Protein AF-A0A821QUY2-F1 (afdb_monomer_lite)

Radius of gyration: 24.56 Å; chains: 1; bounding box: 43×36×62 Å

Foldseek 3Di:
DDLVPDDAPDDDPLCDSVRSPSDDDPPDRVVVVVVPDDDDDDDVDDDDDPDCPDLVNDWAKFWWDQDPNDTDTDPDRDDVVSVVVPTDTDTDNDPPDDDD

Structure (mmCIF, N/CA/C/O backbone):
data_AF-A0A821QUY2-F1
#
_entry.id   AF-A0A821QUY2-F1
#
loop_
_atom_site.group_PDB
_atom_site.id
_atom_site.type_symbol
_atom_site.label_atom_id
_atom_site.label_alt_id
_atom_site.label_comp_id
_atom_site.label_asym_id
_atom_site.label_entity_id
_atom_site.label_seq_id
_atom_site.pdbx_PDB_ins_code
_atom_site.Cartn_x
_atom_site.Cartn_y
_atom_site.Cartn_z
_atom_site.occupancy
_atom_site.B_iso_or_equiv
_atom_site.auth_seq_id
_atom_site.auth_comp_id
_atom_site.auth_asym_i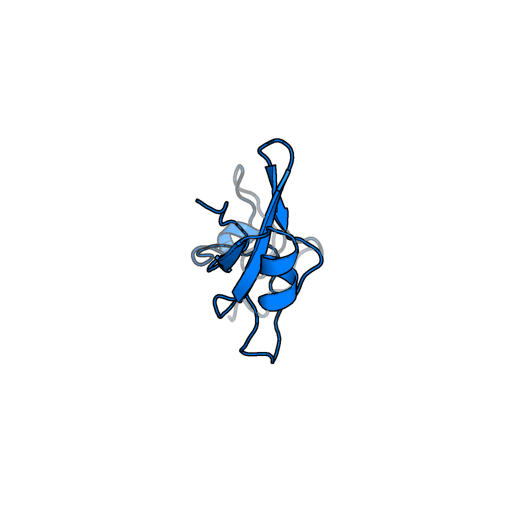d
_atom_site.auth_atom_id
_atom_site.pdbx_PDB_model_num
ATOM 1 N N . LEU A 1 1 ? 17.453 -19.224 -38.499 1.00 53.47 1 LEU A N 1
ATOM 2 C CA . LEU A 1 1 ? 18.477 -18.688 -37.577 1.00 53.47 1 LEU A CA 1
ATOM 3 C C . LEU A 1 1 ? 17.738 -18.145 -36.357 1.00 53.47 1 LEU A C 1
ATOM 5 O O . LEU A 1 1 ? 16.976 -17.203 -36.521 1.00 53.47 1 LEU A O 1
ATOM 9 N N . PHE A 1 2 ? 17.844 -18.794 -35.193 1.00 58.16 2 PHE A N 1
ATOM 10 C CA . PHE A 1 2 ? 17.226 -18.303 -33.954 1.00 58.16 2 PHE A CA 1
ATOM 11 C C . PHE A 1 2 ? 18.021 -17.084 -33.469 1.00 58.16 2 PHE A C 1
ATOM 13 O O . PHE A 1 2 ? 19.240 -17.160 -33.340 1.00 58.16 2 PHE A O 1
ATOM 20 N N . THR A 1 3 ? 17.352 -15.968 -33.186 1.00 58.50 3 THR A N 1
ATOM 21 C CA . THR A 1 3 ? 17.979 -14.756 -32.621 1.00 58.50 3 THR A CA 1
ATOM 22 C C . THR A 1 3 ? 18.658 -15.024 -31.274 1.00 58.50 3 THR A C 1
ATOM 24 O O . THR A 1 3 ? 19.591 -14.322 -30.903 1.00 58.50 3 THR A O 1
ATOM 27 N N . ALA A 1 4 ? 18.264 -16.095 -30.577 1.00 60.81 4 ALA A N 1
ATOM 28 C CA . ALA A 1 4 ? 18.845 -16.520 -29.306 1.00 60.81 4 ALA A CA 1
ATOM 29 C C . ALA A 1 4 ? 20.359 -16.840 -29.358 1.00 60.81 4 ALA A C 1
ATOM 31 O O . ALA A 1 4 ? 21.032 -16.690 -28.338 1.00 60.81 4 ALA A O 1
ATOM 32 N N . ASP A 1 5 ? 20.892 -17.230 -30.523 1.00 68.81 5 ASP A N 1
ATOM 33 C CA . ASP A 1 5 ? 22.286 -17.684 -30.702 1.00 68.81 5 ASP A CA 1
ATOM 34 C C . ASP A 1 5 ? 23.227 -16.577 -31.234 1.00 68.81 5 ASP A C 1
ATOM 36 O O . ASP A 1 5 ? 24.355 -16.824 -31.652 1.00 68.81 5 ASP A O 1
ATOM 40 N N . GLN A 1 6 ? 22.770 -15.321 -31.269 1.00 71.12 6 GLN A N 1
ATOM 41 C CA . GLN A 1 6 ? 23.593 -14.202 -31.733 1.00 71.12 6 GLN A CA 1
ATOM 42 C C . GLN A 1 6 ? 24.690 -13.860 -30.706 1.00 71.12 6 GLN A C 1
ATOM 44 O O . GLN A 1 6 ? 24.396 -13.452 -29.583 1.00 71.12 6 GLN A O 1
ATOM 49 N N . ASN A 1 7 ? 25.962 -13.972 -31.108 1.00 81.75 7 ASN A N 1
ATOM 50 C CA . ASN A 1 7 ? 27.109 -13.496 -30.318 1.00 81.75 7 ASN A CA 1
ATOM 51 C C . ASN A 1 7 ? 27.090 -11.974 -30.209 1.00 81.75 7 ASN A C 1
ATOM 53 O O . ASN A 1 7 ? 27.133 -11.337 -31.243 1.00 81.75 7 ASN A O 1
ATOM 57 N N . LEU A 1 8 ? 27.086 -11.378 -29.020 1.00 81.31 8 LEU A N 1
ATOM 58 C CA . LEU A 1 8 ? 27.074 -9.915 -28.851 1.00 81.31 8 LEU A CA 1
ATOM 59 C C . LEU A 1 8 ? 28.433 -9.278 -29.218 1.00 81.31 8 LEU A C 1
ATOM 61 O O . LEU A 1 8 ? 29.472 -9.908 -29.032 1.00 81.31 8 LEU A O 1
ATOM 65 N N . GLN A 1 9 ? 28.447 -8.037 -29.731 1.00 82.69 9 GLN A N 1
ATOM 66 C CA . GLN A 1 9 ? 29.693 -7.299 -30.040 1.00 82.69 9 GLN A CA 1
ATOM 67 C C . GLN A 1 9 ? 30.256 -6.512 -28.843 1.00 82.69 9 GLN A C 1
ATOM 69 O O . GLN A 1 9 ? 31.258 -5.811 -28.977 1.00 82.69 9 GLN A O 1
ATOM 74 N N . GLY A 1 10 ? 29.655 -6.661 -27.662 1.00 80.38 10 GLY A N 1
ATOM 75 C CA . GLY A 1 10 ? 30.148 -6.090 -26.417 1.00 80.38 10 GLY A CA 1
ATOM 76 C C . GLY A 1 10 ? 29.367 -6.585 -25.199 1.00 80.38 10 GLY A C 1
ATOM 77 O O . GLY A 1 10 ? 28.447 -7.391 -25.324 1.00 80.38 10 GLY A O 1
ATOM 78 N N . ASN A 1 11 ? 29.757 -6.094 -24.018 1.00 73.88 11 ASN A N 1
ATOM 79 C CA . ASN A 1 11 ? 29.283 -6.593 -22.716 1.00 73.88 11 ASN A CA 1
ATOM 80 C C . ASN A 1 11 ? 28.414 -5.588 -21.933 1.00 73.88 11 ASN A C 1
ATOM 82 O O . ASN A 1 11 ? 28.150 -5.796 -20.751 1.00 73.88 11 ASN A O 1
ATOM 86 N N . THR A 1 12 ? 28.009 -4.478 -22.545 1.00 68.62 12 THR A N 1
ATOM 87 C CA . THR A 1 12 ? 27.096 -3.498 -21.933 1.00 68.62 12 THR A CA 1
ATOM 88 C C . THR A 1 12 ? 25.645 -3.752 -22.356 1.00 68.62 12 THR A C 1
ATOM 90 O O . THR A 1 12 ? 25.391 -4.464 -23.324 1.00 68.62 12 THR A O 1
ATOM 93 N N . ALA A 1 13 ? 24.683 -3.176 -21.628 1.00 62.53 13 ALA A N 1
ATOM 94 C CA . ALA A 1 13 ? 23.249 -3.447 -21.810 1.00 62.53 13 ALA A CA 1
ATOM 95 C C . ALA A 1 13 ? 22.691 -3.070 -23.200 1.00 62.53 13 ALA A C 1
ATOM 97 O O . ALA A 1 13 ? 21.721 -3.674 -23.649 1.00 62.53 13 ALA A O 1
ATOM 98 N N . ILE A 1 14 ? 23.375 -2.174 -23.920 1.00 65.12 14 ILE A N 1
ATOM 99 C CA . ILE A 1 14 ? 22.996 -1.737 -25.271 1.00 65.12 14 ILE A CA 1
ATOM 100 C C . ILE A 1 14 ? 23.111 -2.845 -26.327 1.00 65.12 14 ILE A C 1
ATOM 102 O O . ILE A 1 14 ? 22.528 -2.720 -27.398 1.00 65.12 14 ILE A O 1
ATOM 106 N N . TYR A 1 15 ? 23.876 -3.909 -26.060 1.00 74.25 15 TYR A N 1
ATOM 107 C CA . TYR A 1 15 ? 24.031 -5.031 -26.983 1.00 74.25 15 TYR A CA 1
ATOM 108 C C . TYR A 1 15 ? 22.985 -6.098 -26.654 1.00 74.25 15 TYR A C 1
ATOM 110 O O . TYR A 1 15 ? 23.144 -6.868 -25.704 1.00 74.25 15 TYR A O 1
ATOM 118 N N . THR A 1 16 ? 21.920 -6.178 -27.451 1.00 71.56 16 THR A N 1
ATOM 119 C CA . THR A 1 16 ? 20.881 -7.205 -27.289 1.00 71.56 16 THR A CA 1
ATOM 120 C C . THR A 1 16 ? 21.001 -8.276 -28.370 1.00 71.56 16 THR A C 1
ATOM 122 O O . THR A 1 16 ? 21.694 -8.133 -29.374 1.00 71.56 16 THR A O 1
ATOM 125 N N . ARG A 1 17 ? 20.317 -9.409 -28.189 1.00 74.00 17 ARG A N 1
ATOM 126 C CA . ARG A 1 17 ? 20.277 -10.473 -29.211 1.00 74.00 17 ARG A CA 1
ATOM 127 C C . ARG A 1 17 ? 19.454 -10.091 -30.445 1.00 74.00 17 ARG A C 1
ATOM 129 O O . ARG A 1 17 ? 19.530 -10.779 -31.462 1.00 74.00 17 ARG A O 1
ATOM 136 N N . GLN A 1 18 ? 18.671 -9.018 -30.344 1.00 70.00 18 GLN A N 1
ATOM 137 C CA . GLN A 1 18 ? 17.953 -8.417 -31.464 1.00 70.00 18 GLN A CA 1
ATOM 138 C C . GLN A 1 18 ? 18.794 -7.326 -32.143 1.00 70.00 18 GLN A C 1
ATOM 140 O O . GLN A 1 18 ? 18.708 -7.178 -33.359 1.00 70.00 18 GLN A O 1
ATOM 145 N N . ASP A 1 19 ? 19.664 -6.640 -31.391 1.00 74.62 19 ASP A N 1
ATOM 146 C CA . ASP A 1 19 ? 20.641 -5.679 -31.906 1.00 74.62 19 ASP A CA 1
ATOM 147 C C . ASP A 1 19 ? 22.046 -5.934 -31.340 1.00 74.62 19 ASP A C 1
ATOM 149 O O . ASP A 1 19 ? 22.492 -5.356 -30.345 1.00 74.62 19 ASP A O 1
ATOM 153 N N . ARG A 1 20 ? 22.771 -6.815 -32.032 1.00 77.69 20 ARG A N 1
ATOM 154 C CA . ARG A 1 20 ? 24.139 -7.199 -31.680 1.00 77.69 20 ARG A CA 1
ATOM 155 C C . ARG A 1 20 ? 25.125 -6.025 -31.705 1.00 77.69 20 ARG A C 1
ATOM 157 O O . ARG A 1 20 ? 26.149 -6.122 -31.030 1.00 77.69 20 ARG A O 1
ATOM 164 N N . ALA A 1 21 ? 24.873 -4.995 -32.515 1.00 78.81 21 ALA A N 1
ATOM 165 C CA . ALA A 1 21 ? 25.783 -3.867 -32.716 1.00 78.81 21 ALA A CA 1
ATOM 166 C C . ALA A 1 21 ? 25.506 -2.702 -31.750 1.00 78.81 21 ALA A C 1
ATOM 168 O O . ALA A 1 21 ? 26.323 -1.787 -31.662 1.00 78.81 21 ALA A O 1
ATOM 169 N N . GLY A 1 22 ? 24.388 -2.749 -31.015 1.00 72.56 22 GLY A N 1
ATOM 170 C CA . GLY A 1 22 ? 23.991 -1.717 -30.057 1.00 72.56 22 GLY A CA 1
ATOM 171 C C . GLY A 1 22 ? 23.765 -0.360 -30.719 1.00 72.56 22 GLY A C 1
ATOM 172 O O . GLY A 1 22 ? 24.215 0.673 -30.219 1.00 72.56 22 GLY A O 1
ATOM 173 N N . THR A 1 23 ? 23.118 -0.364 -31.885 1.00 75.75 23 THR A N 1
ATOM 174 C CA . THR A 1 23 ? 22.913 0.829 -32.704 1.00 75.75 23 THR A CA 1
ATOM 175 C C . THR A 1 23 ? 21.812 1.692 -32.098 1.00 75.75 23 THR A C 1
ATOM 177 O O . THR A 1 23 ? 20.660 1.281 -31.992 1.00 75.75 23 THR A O 1
ATOM 180 N N . LYS A 1 24 ? 22.148 2.930 -31.725 1.00 65.94 24 LYS A N 1
ATOM 181 C CA . LYS A 1 24 ? 21.181 3.878 -31.162 1.00 65.94 24 LYS A CA 1
ATOM 182 C C . LYS A 1 24 ? 20.618 4.799 -32.242 1.00 65.94 24 LYS A C 1
ATOM 184 O O . LYS A 1 24 ? 21.368 5.553 -32.862 1.00 65.94 24 LYS A O 1
ATOM 189 N N . TYR A 1 25 ? 19.297 4.806 -32.405 1.00 67.69 25 TYR A N 1
ATOM 190 C CA . TYR A 1 25 ? 18.599 5.773 -33.249 1.00 67.69 25 TYR A CA 1
ATOM 191 C C . TYR A 1 25 ? 17.874 6.800 -32.364 1.00 67.69 25 TYR A C 1
ATOM 193 O O . TYR A 1 25 ? 16.867 6.512 -31.726 1.00 67.69 25 TYR A O 1
ATOM 201 N N . GLY A 1 26 ? 18.411 8.022 -32.290 1.00 69.38 26 GLY A N 1
ATOM 202 C CA . GLY A 1 26 ? 17.801 9.118 -31.527 1.00 69.38 26 GLY A CA 1
ATOM 203 C C . GLY A 1 26 ? 17.857 8.931 -30.003 1.00 69.38 26 GLY A C 1
ATOM 204 O O . GLY A 1 26 ? 18.921 8.668 -29.441 1.00 69.38 26 GLY A O 1
ATOM 205 N N . TYR A 1 27 ? 16.720 9.125 -29.327 1.00 58.81 27 TYR A N 1
ATOM 206 C CA . TYR A 1 27 ? 16.584 9.006 -27.866 1.00 58.81 27 TYR A CA 1
ATOM 207 C C . TYR A 1 27 ? 16.147 7.617 -27.394 1.00 58.81 27 TYR A C 1
ATOM 209 O O . TYR A 1 27 ? 16.022 7.408 -26.193 1.00 58.81 27 TYR A O 1
ATOM 217 N N . GLU A 1 28 ? 15.933 6.677 -28.310 1.00 55.41 28 GLU A N 1
ATOM 218 C CA . GLU A 1 28 ? 15.446 5.343 -27.977 1.00 55.41 28 GLU A CA 1
ATOM 219 C C . GLU A 1 28 ? 16.536 4.547 -27.239 1.00 55.41 28 GLU A C 1
ATOM 221 O O . GLU A 1 28 ? 17.679 4.455 -27.701 1.00 55.41 28 GLU A O 1
ATOM 226 N N . CYS A 1 29 ? 16.202 4.017 -26.061 1.00 58.62 29 CYS A N 1
ATOM 227 C CA . CYS A 1 29 ? 16.988 2.987 -25.391 1.00 58.62 29 CYS A CA 1
ATOM 228 C C . CYS A 1 29 ? 16.640 1.640 -26.051 1.00 58.62 29 CYS A C 1
ATOM 230 O O . CYS A 1 29 ? 15.474 1.244 -25.997 1.00 58.62 29 CYS A O 1
ATOM 232 N N . PRO A 1 30 ? 17.595 0.930 -26.684 1.00 57.12 30 PRO A N 1
ATOM 233 C CA . PRO A 1 30 ? 17.342 -0.360 -27.339 1.00 57.12 30 PRO A CA 1
ATOM 234 C C . PRO A 1 30 ? 16.669 -1.391 -26.424 1.00 57.12 30 PRO A C 1
ATOM 236 O O . PRO A 1 30 ? 15.889 -2.221 -26.888 1.00 57.12 30 PRO A O 1
ATOM 239 N N . GLU A 1 31 ? 16.934 -1.301 -25.120 1.00 56.41 31 GLU A N 1
ATOM 240 C CA . GLU A 1 31 ? 16.288 -2.092 -24.082 1.00 56.41 31 GLU A CA 1
ATOM 241 C C . GLU A 1 31 ? 14.766 -1.881 -24.086 1.00 56.41 31 GLU A C 1
ATOM 243 O O . GLU A 1 31 ? 14.013 -2.848 -24.067 1.00 56.41 31 GLU A O 1
ATOM 248 N N . GLU A 1 32 ? 14.283 -0.644 -24.196 1.00 56.00 32 GLU A N 1
ATOM 249 C CA . GLU A 1 32 ? 12.846 -0.343 -24.168 1.00 56.00 32 GLU A CA 1
ATOM 250 C C . GLU A 1 32 ? 12.106 -0.843 -25.417 1.00 56.00 32 GLU A C 1
ATOM 252 O O . GLU A 1 32 ? 10.933 -1.207 -25.321 1.00 56.00 32 GLU A O 1
ATOM 257 N N . ARG A 1 33 ? 12.789 -0.948 -26.566 1.00 60.50 33 ARG A N 1
ATOM 258 C CA . ARG A 1 33 ? 12.224 -1.518 -27.801 1.00 60.50 33 ARG A CA 1
ATOM 259 C C . ARG A 1 33 ? 11.953 -3.015 -27.667 1.00 60.50 33 ARG A C 1
ATOM 261 O O . ARG A 1 33 ? 10.902 -3.491 -28.095 1.00 60.50 33 ARG A O 1
ATOM 268 N N . ASP A 1 34 ? 12.893 -3.753 -27.075 1.00 58.97 34 ASP A N 1
ATOM 269 C CA . ASP A 1 34 ? 12.782 -5.206 -26.891 1.00 58.97 34 ASP A CA 1
ATOM 270 C C . ASP A 1 34 ? 11.775 -5.575 -25.774 1.00 58.97 34 ASP A C 1
ATOM 272 O O . ASP A 1 34 ? 11.273 -6.701 -25.756 1.00 58.97 34 ASP A O 1
ATOM 276 N N . TYR A 1 35 ? 11.437 -4.631 -24.880 1.00 56.22 35 TYR A N 1
ATOM 277 C CA . TYR A 1 35 ? 10.457 -4.799 -23.791 1.00 56.22 35 TYR A CA 1
ATOM 278 C C . TYR A 1 35 ? 9.064 -4.179 -24.065 1.00 56.22 35 TYR A C 1
ATOM 280 O O . TYR A 1 35 ? 8.199 -4.186 -23.183 1.00 56.22 35 TYR A O 1
ATOM 288 N N . TRP A 1 36 ? 8.792 -3.687 -25.278 1.00 40.12 36 TRP A N 1
ATOM 289 C CA . TRP A 1 36 ? 7.489 -3.121 -25.663 1.00 40.12 36 TRP A CA 1
ATOM 290 C C . TRP A 1 36 ? 6.558 -4.187 -26.293 1.00 40.12 36 TRP A C 1
ATOM 292 O O . TRP A 1 36 ? 7.023 -4.898 -27.185 1.00 40.12 36 TRP A O 1
ATOM 302 N N . PRO A 1 37 ? 5.254 -4.329 -25.929 1.00 53.03 37 PRO A N 1
ATOM 303 C CA . PRO A 1 37 ? 4.410 -3.480 -25.081 1.00 53.03 37 PRO A CA 1
ATOM 304 C C . PRO A 1 37 ? 3.648 -4.273 -23.989 1.00 53.03 37 PRO A C 1
ATOM 306 O O . PRO A 1 37 ? 2.487 -4.602 -24.192 1.00 53.03 37 PRO A O 1
ATOM 309 N N . TYR A 1 38 ? 4.227 -4.587 -22.825 1.00 45.03 38 TYR A N 1
ATOM 310 C CA . TYR A 1 38 ? 3.445 -5.130 -21.691 1.00 45.03 38 TYR A CA 1
ATOM 311 C C . TYR A 1 38 ? 4.117 -4.842 -20.342 1.00 45.03 38 TYR A C 1
ATOM 313 O O . TYR A 1 38 ? 4.710 -5.724 -19.728 1.00 45.03 38 TYR A O 1
ATOM 321 N N . ILE A 1 39 ? 3.972 -3.620 -19.826 1.00 55.19 39 ILE A N 1
ATOM 322 C CA . ILE A 1 39 ? 4.078 -3.402 -18.376 1.00 55.19 39 ILE A CA 1
ATOM 323 C C . ILE A 1 39 ? 2.935 -2.486 -17.926 1.00 55.19 39 ILE A C 1
ATOM 325 O O . ILE A 1 39 ? 3.082 -1.285 -17.728 1.00 55.19 39 ILE A O 1
ATOM 329 N N . SER A 1 40 ? 1.751 -3.086 -17.829 1.00 48.44 40 SER A N 1
ATOM 330 C CA . SER A 1 40 ? 0.600 -2.553 -17.100 1.00 48.44 40 SER A CA 1
ATOM 331 C C . SER A 1 40 ? 0.703 -2.985 -15.635 1.00 48.44 40 SER A C 1
ATOM 333 O O . SER A 1 40 ? 0.971 -4.160 -15.392 1.00 48.44 40 SER A O 1
ATOM 335 N N . PRO A 1 41 ? 0.313 -2.127 -14.682 1.00 51.09 41 PRO A N 1
ATOM 336 C CA . PRO A 1 41 ? 1.140 -1.049 -14.137 1.00 51.09 41 PRO A CA 1
ATOM 337 C C . PRO A 1 41 ? 2.378 -1.606 -13.404 1.00 51.09 41 PRO A C 1
ATOM 339 O O . PRO A 1 41 ? 2.307 -2.634 -12.732 1.00 51.09 41 PRO A O 1
ATOM 342 N N . TRP A 1 42 ? 3.522 -0.937 -13.514 1.00 53.47 42 TRP A N 1
ATOM 343 C CA . TRP A 1 42 ? 4.730 -1.325 -12.780 1.00 53.47 42 TRP A CA 1
ATOM 344 C C . TRP A 1 42 ? 4.491 -1.188 -11.269 1.00 53.47 42 TRP A C 1
ATOM 346 O O . TRP A 1 42 ? 4.065 -0.139 -10.788 1.00 53.47 42 TRP A O 1
ATOM 356 N N . ALA A 1 43 ? 4.775 -2.257 -10.527 1.00 54.56 43 ALA A N 1
ATOM 357 C CA . ALA A 1 43 ? 5.058 -2.185 -9.103 1.00 54.56 43 ALA A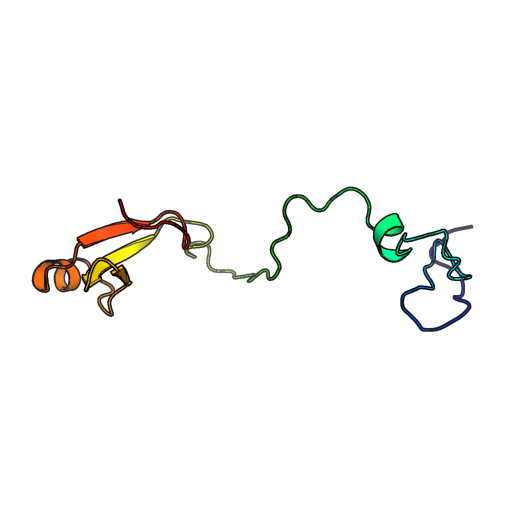 CA 1
ATOM 358 C C . ALA A 1 43 ? 6.581 -2.238 -8.967 1.00 54.56 43 ALA A C 1
ATOM 360 O O . ALA A 1 43 ? 7.181 -3.258 -9.302 1.00 54.56 43 ALA A O 1
ATOM 361 N N . ASP A 1 44 ? 7.199 -1.151 -8.503 1.00 51.88 44 ASP A N 1
ATOM 362 C CA . ASP A 1 44 ? 8.664 -1.020 -8.436 1.00 51.88 44 ASP A CA 1
ATOM 363 C C . ASP A 1 44 ? 9.327 -2.145 -7.618 1.00 51.88 44 ASP A C 1
ATOM 365 O O . ASP A 1 44 ? 10.487 -2.493 -7.836 1.00 51.88 44 ASP A O 1
ATOM 369 N N . ILE A 1 45 ? 8.581 -2.741 -6.678 1.00 63.00 45 ILE A N 1
ATOM 370 C CA . ILE A 1 45 ? 8.995 -3.866 -5.837 1.00 63.00 45 ILE A CA 1
ATOM 371 C C . ILE A 1 45 ? 7.805 -4.818 -5.646 1.00 63.00 45 ILE A C 1
ATOM 373 O O . ILE A 1 45 ? 6.728 -4.403 -5.218 1.00 63.00 45 ILE A O 1
ATOM 377 N N . ALA A 1 46 ? 8.017 -6.115 -5.887 1.00 66.69 46 ALA A N 1
ATOM 378 C CA . ALA A 1 46 ? 7.052 -7.170 -5.579 1.00 66.69 46 ALA A CA 1
ATOM 379 C C . ALA A 1 46 ? 7.515 -7.998 -4.370 1.00 66.69 46 ALA A C 1
ATOM 381 O O . ALA A 1 46 ? 8.571 -8.628 -4.396 1.00 66.69 46 ALA A O 1
ATOM 382 N N . MET A 1 47 ? 6.702 -8.035 -3.310 1.00 66.06 47 MET A N 1
ATOM 383 C CA . MET A 1 47 ? 6.923 -8.914 -2.157 1.00 66.06 47 MET A CA 1
ATOM 384 C C . MET A 1 47 ? 6.085 -10.186 -2.306 1.00 66.06 47 MET A C 1
ATOM 386 O O . MET A 1 47 ? 4.894 -10.201 -1.988 1.00 66.06 47 MET A O 1
ATOM 390 N N . LEU A 1 48 ? 6.707 -11.260 -2.796 1.00 75.50 48 LEU A N 1
ATOM 391 C CA . LEU A 1 48 ? 6.058 -12.563 -2.938 1.00 75.50 48 LEU A CA 1
ATOM 392 C C . LEU A 1 48 ? 6.042 -13.286 -1.588 1.00 75.50 48 LEU A C 1
ATOM 394 O O . LEU A 1 48 ? 7.083 -13.552 -0.992 1.00 75.50 48 LEU A O 1
ATOM 398 N N . THR A 1 49 ? 4.848 -13.610 -1.100 1.00 75.69 49 THR A N 1
ATOM 399 C CA . THR A 1 49 ? 4.657 -14.342 0.155 1.00 75.69 49 THR A CA 1
ATOM 400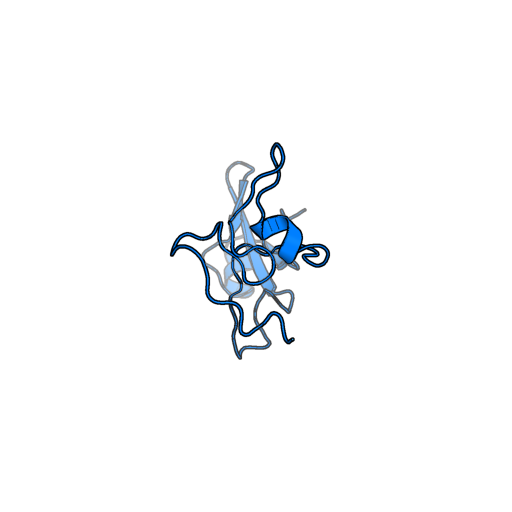 C C . THR A 1 49 ? 3.651 -15.468 -0.040 1.00 75.69 49 THR A C 1
ATOM 402 O O . THR A 1 49 ? 2.676 -15.320 -0.773 1.00 75.69 49 THR A O 1
ATOM 405 N N . SER A 1 50 ? 3.860 -16.593 0.644 1.00 84.75 50 SER A N 1
ATOM 406 C CA . SER A 1 50 ? 2.877 -17.681 0.722 1.00 84.75 50 SER A CA 1
ATOM 407 C C . SER A 1 50 ? 1.663 -17.317 1.586 1.00 84.75 50 SER A C 1
ATOM 409 O O . SER A 1 50 ? 0.659 -18.029 1.585 1.00 84.75 50 SER A O 1
ATOM 411 N N . ASN A 1 51 ? 1.728 -16.210 2.333 1.00 78.81 51 ASN A N 1
ATOM 412 C CA . ASN A 1 51 ? 0.640 -15.763 3.186 1.00 78.81 51 ASN A CA 1
ATOM 413 C C . ASN A 1 51 ? -0.467 -15.072 2.371 1.00 78.81 51 ASN A C 1
ATOM 415 O O . ASN A 1 51 ? -0.386 -13.891 2.034 1.00 78.81 51 ASN A O 1
ATOM 419 N N . THR A 1 52 ? -1.561 -15.796 2.139 1.00 77.12 52 THR A N 1
ATOM 420 C CA . THR A 1 52 ? -2.751 -15.318 1.410 1.00 77.12 52 THR A CA 1
ATOM 421 C C . THR A 1 52 ? -3.628 -14.340 2.205 1.00 77.12 52 THR A C 1
ATOM 423 O O . THR A 1 52 ? -4.701 -13.948 1.741 1.00 77.12 52 THR A O 1
ATOM 426 N N . LYS A 1 53 ? -3.238 -13.990 3.437 1.00 80.12 53 LYS A N 1
ATOM 427 C CA . LYS A 1 53 ? -3.927 -13.021 4.305 1.00 80.12 53 LYS A CA 1
ATOM 428 C C . LYS A 1 53 ? -3.130 -11.721 4.464 1.00 80.12 53 LYS A C 1
ATOM 430 O O . LYS A 1 53 ? -3.316 -11.005 5.444 1.00 80.12 53 LYS A O 1
ATOM 435 N N . SER A 1 54 ? -2.214 -11.431 3.542 1.00 79.94 54 SER A N 1
ATOM 436 C CA . SER A 1 54 ? -1.489 -10.162 3.536 1.00 79.94 54 SER A CA 1
ATOM 437 C C . SER A 1 54 ? -2.417 -8.995 3.184 1.00 79.94 54 SER A C 1
ATOM 439 O O . SER A 1 54 ? -3.411 -9.161 2.472 1.00 79.94 54 SER A O 1
ATOM 441 N N . PHE A 1 55 ? -2.063 -7.798 3.658 1.00 82.12 55 PHE A N 1
ATOM 442 C CA . PHE A 1 55 ? -2.813 -6.572 3.365 1.00 82.12 55 PHE A CA 1
ATOM 443 C C . PHE A 1 55 ? -2.794 -6.200 1.871 1.00 82.12 55 PHE A C 1
ATOM 445 O O . PHE A 1 55 ? -3.652 -5.472 1.395 1.00 82.12 55 PHE A O 1
ATOM 452 N N . ASN A 1 56 ? -1.860 -6.778 1.109 1.00 76.19 56 ASN A N 1
ATOM 453 C CA . ASN A 1 56 ? -1.791 -6.639 -0.346 1.00 76.19 56 ASN A CA 1
ATOM 454 C C . ASN A 1 56 ? -2.935 -7.372 -1.067 1.00 76.19 56 ASN A C 1
ATOM 456 O O . ASN A 1 56 ? -3.219 -7.072 -2.220 1.00 76.19 56 ASN A O 1
ATOM 460 N N . VAL A 1 57 ? -3.549 -8.369 -0.422 1.00 79.44 57 VAL A N 1
ATOM 461 C CA . VAL A 1 57 ? -4.580 -9.233 -1.025 1.00 79.44 57 VAL A CA 1
ATOM 462 C C . VAL A 1 57 ? -5.940 -9.028 -0.365 1.00 79.44 57 VAL A C 1
ATOM 464 O O . VAL A 1 57 ? -6.974 -9.238 -0.998 1.00 79.44 57 VAL A O 1
ATOM 467 N N . LYS A 1 58 ? -5.961 -8.666 0.921 1.00 84.75 58 LYS A N 1
ATOM 468 C CA . LYS A 1 58 ? -7.191 -8.531 1.700 1.00 84.75 58 LYS A CA 1
ATOM 469 C C . LYS A 1 58 ? -7.179 -7.258 2.535 1.00 84.75 58 LYS A C 1
ATOM 471 O O . LYS A 1 58 ? -6.138 -6.943 3.108 1.00 84.75 58 LYS A O 1
ATOM 476 N N . PRO A 1 59 ? -8.335 -6.591 2.680 1.00 88.19 59 PRO A N 1
ATOM 477 C CA . PRO A 1 59 ? -8.454 -5.461 3.580 1.00 88.19 59 PRO A CA 1
ATOM 478 C C . PRO A 1 59 ? -8.151 -5.891 5.017 1.00 88.19 59 PRO A C 1
ATOM 480 O O . PRO A 1 59 ? -8.362 -7.046 5.409 1.00 88.19 59 PRO A O 1
ATOM 483 N N . ARG A 1 60 ? -7.628 -4.955 5.803 1.00 87.56 60 ARG A N 1
ATOM 484 C CA . ARG A 1 60 ? -7.181 -5.190 7.175 1.00 87.56 60 ARG A CA 1
ATOM 485 C C . ARG A 1 60 ? -7.714 -4.088 8.073 1.00 87.56 60 ARG A C 1
ATOM 487 O O . ARG A 1 60 ? -7.732 -2.923 7.692 1.00 87.56 60 ARG A O 1
ATOM 494 N N . TYR A 1 61 ? -8.122 -4.475 9.274 1.00 89.38 61 TYR A N 1
ATOM 495 C CA . TYR A 1 61 ? -8.459 -3.513 10.310 1.00 89.38 61 TYR A CA 1
ATOM 496 C C . TYR A 1 61 ? -7.203 -2.898 10.913 1.00 89.38 61 TYR A C 1
ATOM 498 O O . TYR A 1 61 ? -6.252 -3.617 11.241 1.00 89.38 61 TYR A O 1
ATOM 506 N N . ASP A 1 62 ? -7.235 -1.584 11.084 1.00 89.25 62 ASP A N 1
ATOM 507 C CA . ASP A 1 62 ? -6.196 -0.849 11.787 1.00 89.25 62 ASP A CA 1
ATOM 508 C C . ASP A 1 62 ? -6.800 0.199 12.725 1.00 89.25 62 ASP A C 1
ATOM 510 O O . ASP A 1 62 ? -7.946 0.637 12.560 1.00 89.25 62 ASP A O 1
ATOM 514 N N . CYS A 1 63 ? -6.022 0.582 13.733 1.00 89.94 63 CYS A N 1
ATOM 515 C CA . CYS A 1 63 ? -6.417 1.603 14.687 1.00 89.94 63 CYS A CA 1
ATOM 516 C C . CYS A 1 63 ? -5.894 2.971 14.258 1.00 89.94 63 CYS A C 1
ATOM 518 O O . CYS A 1 63 ? -4.683 3.209 14.270 1.00 89.94 63 CYS A O 1
ATOM 520 N N . ILE A 1 64 ? -6.814 3.880 13.936 1.00 88.12 64 ILE A N 1
ATOM 521 C CA . ILE A 1 64 ? -6.501 5.229 13.470 1.00 88.12 64 ILE A CA 1
ATOM 522 C C . ILE A 1 64 ? -6.820 6.254 14.556 1.00 88.12 64 ILE A C 1
ATOM 524 O O . ILE A 1 64 ? -7.962 6.375 15.006 1.00 88.12 64 ILE A O 1
ATOM 528 N N . GLU A 1 65 ? -5.819 7.050 14.916 1.00 85.25 65 GLU A N 1
ATOM 529 C CA . GLU A 1 65 ? -5.963 8.237 15.759 1.00 85.25 65 GLU A CA 1
ATOM 530 C C . GLU A 1 65 ? -5.736 9.503 14.925 1.00 85.25 65 GLU A C 1
ATOM 532 O O . GLU A 1 65 ? -4.979 9.511 13.951 1.00 85.25 65 GLU A O 1
ATOM 537 N N . THR A 1 66 ? -6.404 10.596 15.296 1.00 79.62 66 THR A N 1
ATOM 538 C CA . THR A 1 66 ? -6.174 11.914 14.689 1.00 79.62 66 THR A CA 1
ATOM 539 C C . THR A 1 66 ? -5.327 12.734 15.648 1.00 79.62 66 THR A C 1
ATOM 541 O O . THR A 1 66 ? -5.787 13.088 16.731 1.00 79.62 66 THR A O 1
ATOM 544 N N . ARG A 1 67 ? -4.083 13.024 15.264 1.00 76.00 67 ARG A N 1
ATOM 545 C CA . ARG A 1 67 ? -3.162 13.854 16.044 1.00 76.00 67 ARG A CA 1
ATOM 546 C C . ARG A 1 67 ? -2.789 15.078 15.219 1.00 76.00 67 ARG A C 1
ATOM 548 O O . ARG A 1 67 ? -2.183 14.927 14.165 1.00 76.00 67 ARG A O 1
ATOM 555 N N . ASN A 1 68 ? -3.123 16.275 15.703 1.00 73.88 68 ASN A N 1
ATOM 556 C CA . ASN A 1 68 ? -2.861 17.545 15.007 1.00 73.88 68 ASN A CA 1
ATOM 557 C C . ASN A 1 68 ? -3.347 17.527 13.542 1.00 73.88 68 ASN A C 1
ATOM 559 O O . ASN A 1 68 ? -2.578 17.833 12.636 1.00 73.88 68 ASN A O 1
ATOM 563 N N . ASP A 1 69 ? -4.581 17.064 13.313 1.00 69.00 69 ASP A N 1
ATOM 564 C CA . ASP A 1 69 ? -5.195 16.869 11.9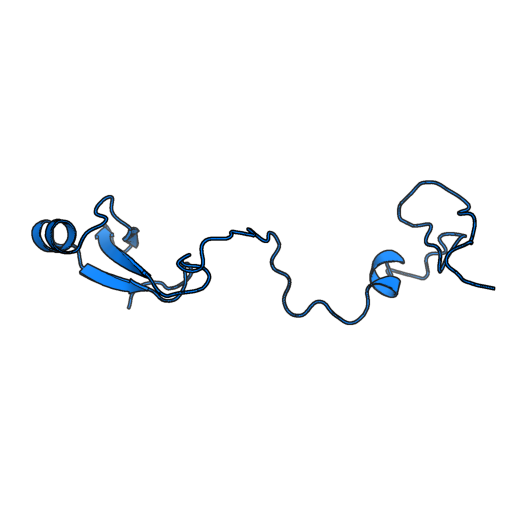86 1.00 69.00 69 ASP A CA 1
ATOM 565 C C . ASP A 1 69 ? -4.486 15.872 11.048 1.00 69.00 69 ASP A C 1
ATOM 567 O O . ASP A 1 69 ? -4.910 15.660 9.910 1.00 69.00 69 ASP A O 1
ATOM 571 N N . VAL A 1 70 ? -3.455 15.174 11.533 1.00 72.44 70 VAL A N 1
ATOM 572 C CA . VAL A 1 70 ? -2.794 14.079 10.823 1.00 72.44 70 VAL A CA 1
ATOM 573 C C . VAL A 1 70 ? -3.310 12.746 11.347 1.00 72.44 70 VAL A C 1
ATOM 575 O O . VAL A 1 70 ? -3.255 12.437 12.541 1.00 72.44 70 VAL A O 1
ATOM 578 N N . ARG A 1 71 ? -3.804 11.919 10.428 1.00 72.94 71 ARG A N 1
ATOM 579 C CA . ARG A 1 71 ? -4.263 10.563 10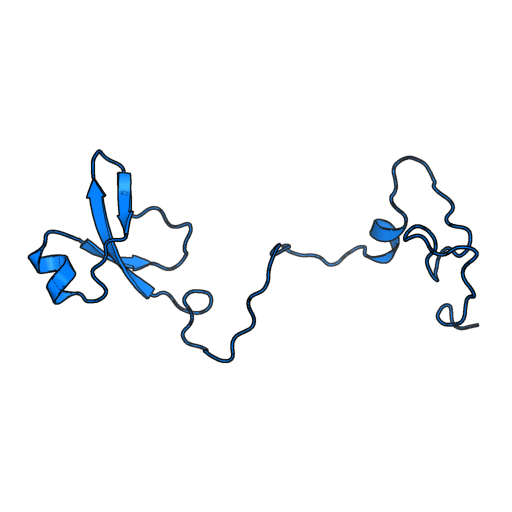.733 1.00 72.94 71 ARG A CA 1
ATOM 580 C C . ARG A 1 71 ? -3.062 9.649 10.848 1.00 72.94 71 ARG A C 1
ATOM 582 O O . ARG A 1 71 ? -2.296 9.526 9.897 1.00 72.94 71 ARG A O 1
ATOM 589 N N . THR A 1 72 ? -2.902 9.035 12.010 1.00 74.00 72 THR A N 1
ATOM 590 C CA . THR A 1 72 ? -1.739 8.207 12.321 1.00 74.00 72 THR A CA 1
ATOM 591 C C . THR A 1 72 ? -2.206 6.827 12.763 1.00 74.00 72 THR A C 1
ATOM 593 O O . THR A 1 72 ? -3.114 6.710 13.588 1.00 74.00 72 THR A O 1
ATOM 596 N N . SER A 1 73 ? -1.592 5.789 12.191 1.00 75.38 73 SER A N 1
ATOM 597 C CA . SER A 1 73 ? -1.752 4.417 12.674 1.00 75.38 73 SER A CA 1
ATOM 598 C C . SER A 1 73 ? -1.076 4.292 14.036 1.00 75.38 73 SER A C 1
ATOM 600 O O . SER A 1 73 ? 0.023 4.811 14.258 1.00 75.38 73 SER A O 1
ATOM 602 N N . THR A 1 74 ? -1.763 3.659 14.976 1.00 80.44 74 THR A N 1
ATOM 603 C CA . THR A 1 74 ? -1.301 3.546 16.360 1.00 80.44 74 THR A CA 1
ATOM 604 C C . THR A 1 74 ? -0.589 2.219 16.603 1.00 80.44 74 THR A C 1
ATOM 606 O O . THR A 1 74 ? -0.568 1.314 15.775 1.00 80.44 74 THR A O 1
ATOM 609 N N . LYS A 1 75 ? -0.033 2.056 17.806 1.00 84.25 75 LYS A N 1
ATOM 610 C CA . LYS A 1 75 ? 0.534 0.775 18.254 1.00 84.25 75 LYS A CA 1
ATOM 611 C C . LYS A 1 75 ? -0.521 -0.308 18.539 1.00 84.25 75 LYS A C 1
ATOM 613 O O . LYS A 1 75 ? -0.151 -1.442 18.843 1.00 84.25 75 LYS A O 1
ATOM 618 N N . PHE A 1 76 ? -1.812 0.029 18.534 1.00 89.38 76 PHE A N 1
ATOM 619 C CA . PHE A 1 76 ? -2.872 -0.887 18.945 1.00 89.38 76 PHE A CA 1
ATOM 620 C C . PHE A 1 76 ? -3.314 -1.763 17.776 1.00 89.38 76 PHE A C 1
ATOM 622 O O . PHE A 1 76 ? -3.895 -1.293 16.806 1.00 89.38 76 PHE A O 1
ATOM 629 N N . ASN A 1 77 ? -3.077 -3.066 17.899 1.00 87.94 77 ASN A N 1
ATOM 630 C CA . ASN A 1 77 ? -3.389 -4.061 16.873 1.00 87.94 77 ASN A CA 1
ATOM 631 C C . ASN A 1 77 ? -4.692 -4.837 17.139 1.00 87.94 77 ASN A C 1
ATOM 633 O O . ASN A 1 77 ? -4.910 -5.887 16.532 1.00 87.94 77 ASN A O 1
ATOM 637 N N . ASN A 1 78 ? -5.531 -4.358 18.058 1.00 91.44 78 ASN A N 1
ATOM 638 C CA . ASN A 1 78 ? -6.827 -4.948 18.370 1.00 91.44 78 ASN A CA 1
ATOM 639 C C . ASN A 1 78 ? -7.870 -3.868 18.690 1.00 91.44 78 ASN A C 1
ATOM 641 O O . ASN A 1 78 ? -7.537 -2.780 19.167 1.00 91.44 78 ASN A O 1
ATOM 645 N N . GLU A 1 79 ? -9.134 -4.207 18.450 1.00 91.94 79 GLU A N 1
ATOM 646 C CA . GLU A 1 79 ? -10.275 -3.293 18.550 1.00 91.94 79 GLU A CA 1
ATOM 647 C C . GLU A 1 79 ? -10.501 -2.766 19.969 1.00 91.94 79 GLU A C 1
ATOM 649 O O . GLU A 1 79 ? -10.742 -1.574 20.164 1.00 91.94 79 GLU A O 1
ATOM 654 N N . VAL A 1 80 ? -10.376 -3.635 20.973 1.00 94.00 80 VAL A N 1
ATOM 655 C CA . VAL A 1 80 ? -10.630 -3.281 22.376 1.00 94.00 80 VAL A CA 1
ATOM 656 C C . VAL A 1 80 ? -9.625 -2.235 22.854 1.00 94.00 80 VAL A C 1
ATOM 658 O O . VAL A 1 80 ? -10.000 -1.207 23.420 1.00 94.00 80 VAL A O 1
ATOM 661 N N . ASN A 1 81 ? -8.338 -2.442 22.575 1.00 93.19 81 ASN A N 1
ATOM 662 C CA . ASN A 1 81 ? -7.306 -1.479 22.940 1.00 93.19 81 ASN A CA 1
ATOM 663 C C . ASN A 1 81 ? -7.440 -0.182 22.141 1.00 93.19 81 ASN A C 1
ATOM 665 O O . ASN A 1 81 ? -7.260 0.889 22.710 1.00 93.19 81 ASN A O 1
ATOM 669 N N . CYS A 1 82 ? -7.792 -0.265 20.856 1.00 91.62 82 CYS A N 1
ATOM 670 C CA . CYS A 1 82 ? -8.000 0.922 20.034 1.00 91.62 82 CYS A CA 1
ATOM 671 C C . CYS A 1 82 ? -9.124 1.812 20.583 1.00 91.62 82 CYS A C 1
ATOM 673 O O . CYS A 1 82 ? -8.923 2.997 20.840 1.00 91.62 82 CYS A O 1
ATOM 675 N N . THR A 1 83 ? -10.298 1.224 20.816 1.00 91.69 83 THR A N 1
ATOM 676 C CA . THR A 1 83 ? -11.494 1.956 21.254 1.00 91.69 83 THR A CA 1
ATOM 677 C C . THR A 1 83 ? -11.362 2.484 22.682 1.00 91.69 83 THR A C 1
A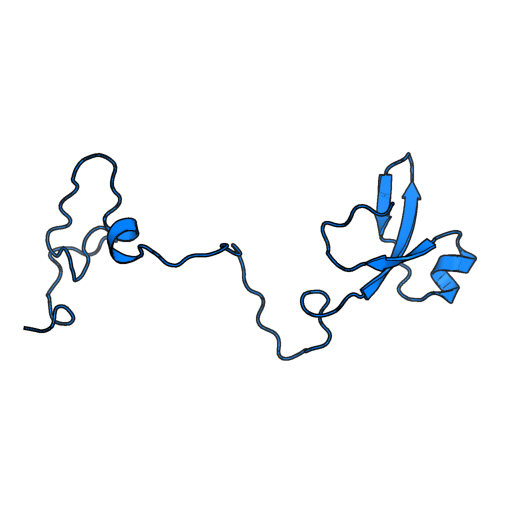TOM 679 O O . THR A 1 83 ? -11.761 3.615 22.953 1.00 91.69 83 THR A O 1
ATOM 682 N N . SER A 1 84 ? -10.731 1.726 23.584 1.00 92.88 84 SER A N 1
ATOM 683 C CA . SER A 1 84 ? -10.458 2.176 24.961 1.00 92.88 84 SER A CA 1
ATOM 684 C C . SER A 1 84 ? -9.505 3.372 25.049 1.00 92.88 84 SER A C 1
ATOM 686 O O . SER A 1 84 ? -9.577 4.123 26.018 1.00 92.88 84 SER A O 1
ATOM 688 N N . HIS A 1 85 ? -8.649 3.577 24.045 1.00 88.75 85 HIS A N 1
ATOM 689 C CA . HIS A 1 85 ? -7.729 4.717 23.973 1.00 88.75 85 HIS A CA 1
ATOM 690 C C . HIS A 1 85 ? -8.246 5.851 23.071 1.00 88.75 85 HIS A C 1
ATOM 692 O O . HIS A 1 85 ? -7.522 6.805 22.803 1.00 88.75 85 HIS A O 1
ATOM 698 N N . GLY A 1 86 ? -9.509 5.783 22.633 1.00 86.56 86 GLY A N 1
ATOM 699 C CA . GLY A 1 86 ? -10.142 6.831 21.827 1.00 86.56 86 GLY A CA 1
ATOM 700 C C . GLY A 1 86 ? -9.786 6.797 20.336 1.00 86.56 86 GLY A C 1
ATOM 701 O O . GLY A 1 86 ? -10.128 7.729 19.607 1.00 86.56 86 GLY A O 1
ATOM 702 N N . GLY A 1 87 ? -9.130 5.733 19.868 1.00 88.88 87 GLY A N 1
ATOM 703 C CA . GLY A 1 87 ? -8.884 5.484 18.452 1.00 88.88 87 GLY A CA 1
ATOM 704 C C . GLY A 1 87 ? -10.118 4.937 17.728 1.00 88.88 87 GLY A C 1
ATOM 705 O O . GLY A 1 87 ? -11.041 4.384 18.332 1.00 88.88 87 GLY A O 1
ATOM 706 N N . LYS A 1 88 ? -10.135 5.073 16.398 1.00 89.88 88 LYS A N 1
ATOM 707 C CA . LYS A 1 88 ? -11.167 4.494 15.528 1.00 89.88 88 LYS A CA 1
ATOM 708 C C . LYS A 1 88 ? -10.655 3.201 14.903 1.00 89.88 88 LYS A C 1
ATOM 710 O O . LYS A 1 88 ? -9.634 3.209 14.218 1.00 89.88 88 LYS A O 1
ATOM 715 N N . TRP A 1 89 ? -11.388 2.111 15.105 1.00 90.62 89 TRP A N 1
ATOM 716 C CA . TRP A 1 89 ? -11.097 0.819 14.489 1.00 90.62 89 TRP A CA 1
ATOM 717 C C . TRP A 1 89 ? -11.750 0.750 13.107 1.00 90.62 89 TRP A C 1
ATOM 719 O O . TRP A 1 89 ? -12.972 0.654 12.997 1.00 90.62 89 TRP A O 1
ATOM 729 N N . LEU A 1 90 ? -10.952 0.872 12.048 1.00 89.12 90 LEU A N 1
ATOM 730 C CA . LEU A 1 90 ? -11.452 1.006 10.679 1.00 89.12 90 LEU A CA 1
ATOM 731 C C . LEU A 1 90 ? -10.898 -0.101 9.790 1.00 89.12 90 LEU A C 1
ATOM 733 O O . LEU A 1 90 ? -9.736 -0.485 9.912 1.00 89.12 90 LEU A O 1
ATOM 737 N N . LEU A 1 91 ? -11.737 -0.597 8.880 1.00 88.69 91 LEU A N 1
ATOM 738 C CA . LEU A 1 91 ? -11.302 -1.481 7.806 1.00 88.69 91 LEU A CA 1
ATOM 739 C C . LEU A 1 91 ? -10.655 -0.633 6.709 1.00 88.69 91 LEU A C 1
ATOM 741 O O . LEU A 1 91 ? -11.321 0.221 6.127 1.00 88.69 91 LEU A O 1
ATOM 745 N N . LEU A 1 92 ? -9.381 -0.885 6.432 1.00 86.06 92 LEU A N 1
ATOM 746 C CA . LEU A 1 92 ? -8.650 -0.283 5.322 1.00 86.06 92 LEU A CA 1
ATOM 747 C C . LEU A 1 92 ? -8.609 -1.280 4.161 1.00 86.06 92 LEU A C 1
ATOM 749 O O . LEU A 1 92 ? -8.482 -2.483 4.397 1.00 86.06 92 LEU A O 1
ATOM 753 N N . TYR A 1 93 ? -8.691 -0.803 2.922 1.00 84.31 93 TYR A N 1
ATOM 754 C CA . TYR A 1 93 ? -8.544 -1.608 1.702 1.00 84.31 93 TYR A CA 1
ATOM 755 C C . TYR A 1 93 ? -7.207 -1.378 1.005 1.00 84.31 93 TYR A C 1
ATOM 757 O O . TYR A 1 93 ? -6.753 -2.244 0.259 1.00 84.31 93 TYR A O 1
ATOM 765 N N . SER A 1 94 ? -6.556 -0.242 1.259 1.00 76.62 94 SER A N 1
ATOM 766 C CA . SER A 1 94 ? -5.232 0.056 0.720 1.00 76.62 94 SER A CA 1
ATOM 767 C C . SER A 1 94 ? -4.393 0.862 1.704 1.00 76.62 94 SER A C 1
ATOM 769 O O . SER A 1 94 ? -4.903 1.630 2.515 1.00 76.62 94 SER A O 1
ATOM 771 N N . TYR A 1 95 ? -3.073 0.705 1.613 1.00 71.00 95 TYR A N 1
ATOM 772 C CA . TYR A 1 95 ? -2.106 1.460 2.412 1.00 71.00 95 TYR A CA 1
ATOM 773 C C . TYR A 1 95 ? -2.070 2.957 2.063 1.00 71.00 95 TYR A C 1
ATOM 775 O O . TYR A 1 95 ? -1.541 3.752 2.835 1.00 71.00 95 TYR A O 1
ATOM 783 N N . LEU A 1 96 ? -2.620 3.340 0.905 1.00 67.94 96 LEU A N 1
ATOM 784 C CA . LEU A 1 96 ? -2.744 4.735 0.470 1.00 67.94 96 LEU A CA 1
ATOM 785 C C . LEU A 1 96 ? -4.055 5.386 0.917 1.00 67.94 96 LEU A C 1
ATOM 787 O O . LEU A 1 96 ? -4.237 6.588 0.708 1.00 67.94 96 LEU A O 1
ATOM 791 N N . GLU A 1 97 ? -4.976 4.622 1.507 1.00 68.31 97 GLU A N 1
ATOM 792 C CA . GLU A 1 97 ? -6.232 5.180 1.988 1.00 68.31 97 GLU A CA 1
ATOM 793 C C . GLU A 1 97 ? -5.967 6.104 3.169 1.00 68.31 97 GLU A C 1
ATOM 795 O O . GLU A 1 97 ? -5.637 5.691 4.281 1.00 68.31 97 GLU A O 1
ATOM 800 N N . LYS A 1 98 ? -6.149 7.400 2.923 1.00 57.88 98 LYS A N 1
ATOM 801 C CA . LYS A 1 98 ? -6.359 8.351 4.004 1.00 57.88 98 LYS A CA 1
ATOM 802 C C . LYS A 1 98 ? -7.754 8.064 4.539 1.00 57.88 98 LYS A C 1
ATOM 804 O O . LYS A 1 98 ? -8.710 8.064 3.767 1.00 57.88 98 LYS A O 1
ATOM 809 N N . ALA A 1 99 ? -7.863 7.789 5.837 1.00 53.22 99 ALA A N 1
ATOM 810 C CA . ALA A 1 99 ? -9.169 7.584 6.451 1.00 53.22 99 ALA A CA 1
ATOM 811 C C . ALA A 1 99 ? -10.109 8.789 6.141 1.00 53.22 99 ALA A C 1
ATOM 813 O O . ALA A 1 99 ? -9.601 9.891 5.900 1.00 53.22 99 ALA A O 1
ATOM 814 N N . PRO A 1 100 ? -11.443 8.598 6.146 1.00 55.00 100 PRO A N 1
ATOM 815 C CA . PRO A 1 100 ? -12.446 9.603 5.759 1.00 55.00 100 PRO A CA 1
ATOM 816 C C . PRO A 1 100 ? -12.673 10.693 6.798 1.00 55.00 100 PRO A C 1
ATOM 818 O O . PRO A 1 100 ? -12.727 10.380 8.010 1.00 55.00 100 PRO A O 1
#

Sequence (100 aa):
LFTADQNLQGNTAIYTRQDRAGTKYGYECPEERDYWPYISPWADIAMLTSNTKSFNVKPRYDCIETRNDVRTSTKFNNEVNCTSHGGKWLLLYSYLEKAP

pLDDT: mean 73.23, std 13.23, range [40.12, 94.0]

Secondary structure (DSSP, 8-state):
--GGGPPPS-SSTT--SS-TT----TT--HHHHHTTT--SSP-S-----S-TTSTTTS-EEEEEEEETTEEEE-S--SHHHHHHTT-EEEEES-TT----